Protein AF-A0A432I849-F1 (afdb_monomer)

Radius of gyration: 10.98 Å; Cα contacts (8 Å, |Δi|>4): 75; chains: 1; bounding box: 29×18×27 Å

Mean predicted aligned error: 2.68 Å

Nearest PDB structures (foldseek):
  3rmt-assembly1_C-2  TM=9.441E-01  e=8.113E-03  Halalkalibacterium halodurans
  3rmt-assembly1_B  TM=9.369E-01  e=7.580E-03  Halalkalibacterium halodurans
  3rmt-assembly1_A  TM=9.457E-01  e=8.684E-03  Halalkalibacterium halodurans
  4gfp-assembly1_A  TM=8.380E-01  e=3.403E-01  Coxiella burnetii RSA 493

Secondary structure (DSSP, 8-state):
-B----EEE-TT-HHHHHHHHHHHTTBSS--EEESGGGGGGT-TTHHHHHHHHTT-

Foldseek 3Di:
DAAAPEEDEQVLDLVSLLVVLVVQLPHPDHYHYHNNCSVCVPPVCSVVVSVVVSVD

pLDDT: mean 94.44, std 7.15, range [55.09, 98.38]

Structure (mmCIF, N/CA/C/O backbone):
data_AF-A0A432I849-F1
#
_entry.id   AF-A0A432I849-F1
#
loop_
_atom_site.group_PDB
_atom_site.id
_atom_site.ty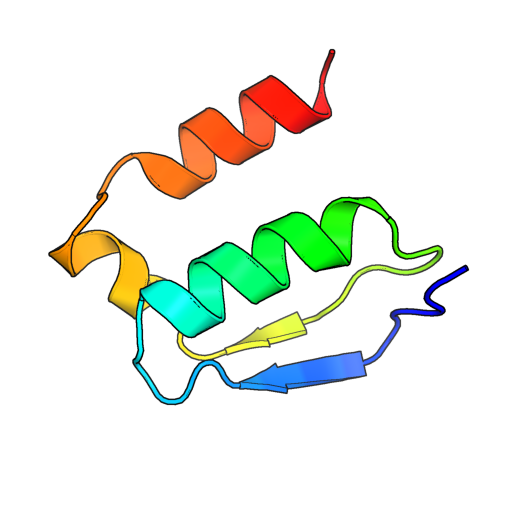pe_symbol
_atom_site.label_atom_id
_atom_site.label_alt_id
_atom_site.label_comp_id
_atom_site.label_asym_id
_atom_site.label_entity_id
_atom_site.label_seq_id
_atom_site.pdbx_PDB_ins_code
_atom_site.Cartn_x
_atom_site.Cartn_y
_atom_site.Cartn_z
_atom_site.occupancy
_atom_site.B_iso_or_equiv
_atom_site.auth_seq_id
_atom_site.auth_comp_id
_atom_site.auth_asym_id
_atom_site.auth_atom_id
_atom_site.pdbx_PDB_model_num
ATOM 1 N N . ILE A 1 1 ? -17.343 5.261 3.177 1.00 72.94 1 ILE A N 1
ATOM 2 C CA . ILE A 1 1 ? -16.245 4.515 3.834 1.00 72.94 1 ILE A CA 1
ATOM 3 C C . ILE A 1 1 ? -15.723 3.473 2.849 1.00 72.94 1 ILE A C 1
ATOM 5 O O . ILE A 1 1 ? -16.534 2.910 2.120 1.00 72.94 1 ILE A O 1
ATOM 9 N N . LEU A 1 2 ? -14.403 3.285 2.755 1.00 89.19 2 LEU A N 1
ATOM 10 C CA . LEU A 1 2 ? -13.793 2.263 1.897 1.00 89.19 2 LEU A CA 1
ATOM 11 C C . LEU A 1 2 ? -13.662 0.955 2.692 1.00 89.19 2 LEU A C 1
ATOM 13 O O . LEU A 1 2 ? -13.183 0.976 3.821 1.00 89.19 2 LEU A O 1
ATOM 17 N N . LYS A 1 3 ? -14.083 -0.180 2.120 1.00 94.44 3 LYS A N 1
ATOM 18 C CA . LYS A 1 3 ? -14.085 -1.466 2.844 1.00 94.44 3 LYS A CA 1
ATOM 19 C C . LYS A 1 3 ? -12.681 -2.031 3.082 1.00 94.44 3 LYS A C 1
ATOM 21 O O . LYS A 1 3 ? -12.424 -2.573 4.151 1.00 94.44 3 LYS A O 1
ATOM 26 N N . GLY A 1 4 ? -11.777 -1.904 2.110 1.00 95.06 4 GLY A N 1
ATOM 27 C CA . GLY A 1 4 ? -10.497 -2.623 2.122 1.00 95.06 4 GLY A CA 1
ATOM 28 C C . GLY A 1 4 ? -10.678 -4.142 2.012 1.00 95.06 4 GLY A C 1
ATOM 29 O O . GLY A 1 4 ? -11.688 -4.596 1.476 1.00 95.06 4 GLY A O 1
ATOM 30 N N . GLY A 1 5 ? -9.709 -4.919 2.505 1.00 97.12 5 GLY A N 1
ATOM 31 C CA . GLY A 1 5 ? -9.747 -6.389 2.490 1.00 97.12 5 GLY A CA 1
ATOM 32 C C . GLY A 1 5 ? -9.537 -6.989 1.100 1.00 97.12 5 GLY A C 1
ATOM 33 O O . GLY A 1 5 ? -10.048 -8.064 0.805 1.00 97.12 5 GLY A O 1
ATOM 34 N N . VAL A 1 6 ? -8.839 -6.262 0.230 1.00 97.06 6 VAL A N 1
ATOM 35 C CA . VAL A 1 6 ? -8.633 -6.608 -1.179 1.00 97.06 6 VAL A CA 1
ATOM 36 C C . VAL A 1 6 ? -7.155 -6.564 -1.530 1.00 97.06 6 VAL A C 1
ATOM 38 O O . VAL A 1 6 ? -6.370 -5.860 -0.887 1.00 97.06 6 VAL A O 1
ATOM 41 N N . GLU A 1 7 ? -6.802 -7.286 -2.584 1.00 98.00 7 GLU A N 1
ATOM 42 C CA . GLU A 1 7 ? -5.510 -7.170 -3.244 1.00 98.00 7 GLU A CA 1
ATOM 43 C C . GLU A 1 7 ? -5.615 -6.198 -4.421 1.00 98.00 7 GLU A C 1
ATOM 45 O O . GLU A 1 7 ? -6.590 -6.211 -5.175 1.00 98.00 7 GLU A O 1
ATOM 50 N N . VAL A 1 8 ? -4.623 -5.324 -4.549 1.00 97.31 8 VAL A N 1
ATOM 51 C CA . VAL A 1 8 ? -4.515 -4.326 -5.614 1.00 97.31 8 VAL A CA 1
ATOM 52 C C . VAL A 1 8 ? -3.086 -4.297 -6.147 1.00 97.31 8 VAL A C 1
ATOM 54 O O . VAL A 1 8 ? -2.135 -4.512 -5.396 1.00 97.31 8 VAL A O 1
ATOM 57 N N . ASP A 1 9 ? -2.936 -3.987 -7.432 1.00 98.00 9 ASP A N 1
ATOM 58 C CA . ASP A 1 9 ? -1.641 -3.883 -8.107 1.00 98.00 9 ASP A CA 1
ATOM 59 C C . ASP A 1 9 ? -1.387 -2.439 -8.551 1.00 98.00 9 ASP A C 1
ATOM 61 O O . ASP A 1 9 ? -2.265 -1.780 -9.112 1.00 98.00 9 ASP A O 1
ATOM 65 N N . ALA A 1 10 ? -0.181 -1.937 -8.282 1.00 97.69 10 ALA A N 1
ATOM 66 C CA . ALA A 1 10 ? 0.275 -0.633 -8.749 1.00 97.69 10 ALA A CA 1
ATOM 67 C C . ALA A 1 10 ? 0.786 -0.639 -10.200 1.00 97.69 10 ALA A C 1
ATOM 69 O O . ALA A 1 10 ? 1.132 0.422 -10.720 1.00 97.69 10 ALA A O 1
ATOM 70 N N . TRP A 1 11 ? 0.907 -1.810 -10.832 1.00 97.12 11 TRP A N 1
ATOM 71 C CA . TRP A 1 11 ? 1.448 -2.001 -12.181 1.00 97.12 11 TRP A CA 1
ATOM 72 C C . TRP A 1 11 ? 2.818 -1.339 -12.374 1.00 97.12 11 TRP A C 1
ATOM 74 O O . TRP A 1 11 ? 3.124 -0.776 -13.424 1.00 97.12 11 TRP A O 1
ATOM 84 N N . ASN A 1 12 ? 3.648 -1.384 -11.328 1.00 95.38 12 ASN A N 1
ATOM 85 C CA . ASN A 1 12 ? 4.948 -0.713 -11.253 1.00 95.38 12 ASN A CA 1
ATOM 86 C C . ASN A 1 12 ? 4.924 0.818 -11.495 1.00 95.38 12 ASN A C 1
ATOM 88 O O . ASN A 1 12 ? 5.975 1.407 -11.770 1.00 95.38 12 ASN A O 1
ATOM 92 N N . ASP A 1 13 ? 3.778 1.492 -11.339 1.00 97.50 13 ASP A N 1
ATOM 93 C CA . ASP A 1 13 ? 3.690 2.957 -11.320 1.00 97.50 13 ASP A CA 1
ATOM 94 C C . ASP A 1 13 ? 3.732 3.480 -9.873 1.00 97.50 13 ASP A C 1
ATOM 96 O O . ASP A 1 13 ? 2.816 3.278 -9.070 1.00 97.50 13 ASP A O 1
ATOM 100 N N . HIS A 1 14 ? 4.799 4.217 -9.549 1.00 97.06 14 HIS A N 1
ATOM 101 C CA . HIS A 1 14 ? 5.010 4.794 -8.219 1.00 97.06 14 HIS A CA 1
ATOM 102 C C . HIS A 1 14 ? 3.871 5.718 -7.775 1.00 97.06 14 HIS A C 1
ATOM 104 O O . HIS A 1 14 ? 3.569 5.796 -6.585 1.00 97.06 14 HIS A O 1
ATOM 110 N N . ARG A 1 15 ? 3.216 6.417 -8.708 1.00 97.62 15 ARG A N 1
ATOM 111 C CA . ARG A 1 15 ? 2.102 7.321 -8.396 1.00 97.62 15 ARG A CA 1
ATOM 112 C C . ARG A 1 15 ? 0.877 6.526 -7.975 1.00 97.62 15 ARG A C 1
ATOM 114 O O . ARG A 1 15 ? 0.228 6.902 -7.003 1.00 97.6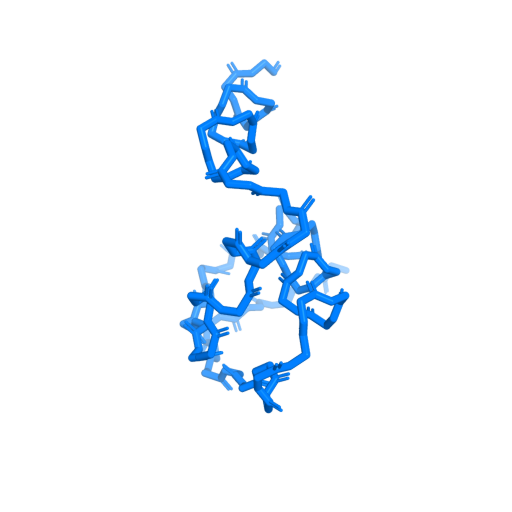2 15 ARG A O 1
ATOM 121 N N . VAL A 1 16 ? 0.598 5.417 -8.663 1.00 97.94 16 VAL A N 1
ATOM 122 C CA . VAL A 1 16 ? -0.500 4.508 -8.309 1.00 97.94 16 VAL A CA 1
ATOM 123 C C . VAL A 1 16 ? -0.239 3.887 -6.938 1.00 97.94 16 VAL A C 1
ATOM 125 O O . VAL A 1 16 ? -1.113 3.941 -6.077 1.00 97.94 16 VAL A O 1
ATOM 128 N N . ALA A 1 17 ? 0.980 3.400 -6.682 1.00 98.19 17 ALA A N 1
ATOM 129 C CA . ALA A 1 17 ? 1.356 2.846 -5.380 1.00 98.19 17 ALA A CA 1
ATOM 130 C C . ALA A 1 17 ? 1.182 3.857 -4.228 1.00 98.19 17 ALA A C 1
ATOM 132 O O . ALA A 1 17 ? 0.576 3.529 -3.206 1.00 98.19 17 ALA A O 1
ATOM 133 N N . MET A 1 18 ? 1.650 5.101 -4.396 1.00 97.69 18 MET A N 1
ATOM 134 C CA . MET A 1 18 ? 1.484 6.153 -3.382 1.00 97.69 18 MET A CA 1
ATOM 135 C C . MET A 1 18 ? 0.010 6.536 -3.176 1.00 97.69 18 MET A C 1
ATOM 137 O O . MET A 1 18 ? -0.430 6.702 -2.037 1.00 97.69 18 MET A O 1
ATOM 141 N N . ALA A 1 19 ? -0.774 6.639 -4.254 1.00 97.38 19 ALA A N 1
ATOM 142 C CA . ALA A 1 19 ? -2.200 6.947 -4.172 1.00 97.38 19 ALA A CA 1
ATOM 143 C C . ALA A 1 19 ? -2.985 5.844 -3.441 1.00 97.38 19 ALA A C 1
ATOM 145 O O . ALA A 1 19 ? -3.801 6.147 -2.569 1.00 97.38 19 ALA A O 1
ATOM 146 N N . LEU A 1 20 ? -2.702 4.570 -3.741 1.00 97.31 20 LEU A N 1
ATOM 147 C CA . LEU A 1 20 ? -3.310 3.418 -3.070 1.00 97.31 20 LEU A CA 1
ATOM 148 C C . LEU A 1 20 ? -2.921 3.350 -1.589 1.00 97.31 20 LEU A C 1
ATOM 150 O O . LEU A 1 20 ? -3.783 3.087 -0.752 1.00 97.31 20 LEU A O 1
ATOM 154 N N . ALA A 1 21 ? -1.668 3.659 -1.241 1.00 96.44 21 ALA A N 1
ATOM 155 C CA . ALA A 1 21 ? -1.234 3.751 0.152 1.00 96.44 21 ALA A CA 1
ATOM 156 C C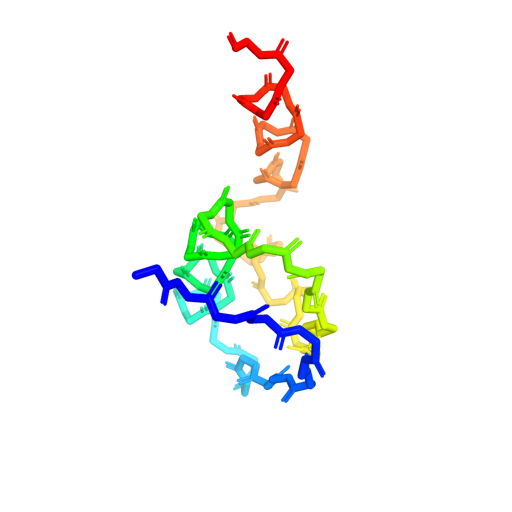 . ALA A 1 21 ? -2.039 4.807 0.926 1.00 96.44 21 ALA A C 1
ATOM 158 O O . ALA A 1 21 ? -2.601 4.512 1.982 1.00 96.44 21 ALA A O 1
ATOM 159 N N . ILE A 1 22 ? -2.193 6.013 0.375 1.00 95.50 22 ILE A N 1
ATOM 160 C CA . ILE A 1 22 ? -3.002 7.065 1.006 1.00 95.50 22 ILE A CA 1
ATOM 161 C C . ILE A 1 22 ? -4.474 6.644 1.094 1.00 95.50 22 ILE A C 1
ATOM 163 O O . ILE A 1 22 ? -5.080 6.795 2.155 1.00 95.50 22 ILE A O 1
ATOM 167 N N . ALA A 1 23 ? -5.052 6.065 0.039 1.00 95.38 23 ALA A N 1
ATOM 168 C CA . ALA A 1 23 ? -6.433 5.578 0.059 1.00 95.38 23 ALA A CA 1
ATOM 169 C C . ALA A 1 23 ? -6.649 4.501 1.139 1.00 95.38 23 ALA A C 1
ATOM 171 O O . ALA A 1 23 ? -7.635 4.558 1.877 1.00 95.38 23 ALA A O 1
ATOM 172 N N . SER A 1 24 ? -5.681 3.591 1.307 1.00 95.62 24 SER A N 1
ATOM 173 C CA . SER A 1 24 ? -5.698 2.545 2.33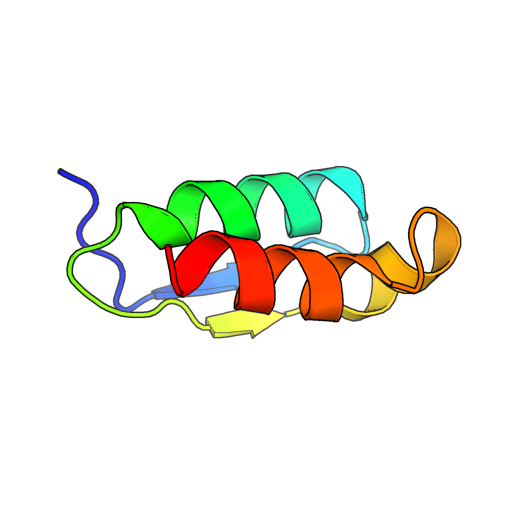9 1.00 95.62 24 SER A CA 1
ATOM 174 C C . SER A 1 24 ? -5.787 3.103 3.758 1.00 95.62 24 SER A C 1
ATOM 176 O O . SER A 1 24 ? -6.305 2.442 4.658 1.00 95.62 24 SER A O 1
ATOM 178 N N . SER A 1 25 ? -5.340 4.347 3.975 1.00 93.94 25 SER A N 1
ATOM 179 C CA . SER A 1 25 ? -5.399 4.974 5.294 1.00 93.94 25 SER A CA 1
ATOM 180 C C . SER A 1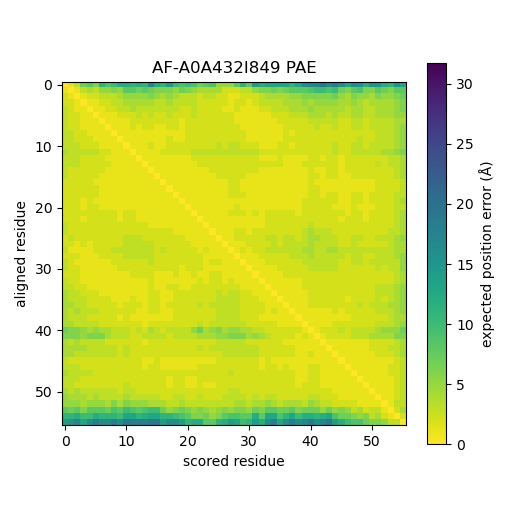 25 ? -6.824 5.157 5.820 1.00 93.94 25 SER A C 1
ATOM 182 O O . SER A 1 25 ? -7.009 5.246 7.032 1.00 93.94 25 SER A O 1
ATOM 184 N N . ARG A 1 26 ? -7.809 5.166 4.914 1.00 93.69 26 ARG A N 1
ATOM 185 C CA . ARG A 1 26 ? -9.240 5.351 5.179 1.00 93.69 26 ARG A CA 1
ATOM 186 C C . ARG A 1 26 ? -10.058 4.059 5.061 1.00 93.69 26 ARG A C 1
ATOM 188 O O . ARG A 1 26 ? -11.285 4.131 5.136 1.00 93.69 26 ARG A O 1
ATOM 195 N N . CYS A 1 27 ? -9.416 2.916 4.825 1.00 95.25 27 CYS A N 1
ATOM 196 C CA . CYS A 1 27 ? -10.105 1.633 4.730 1.00 95.25 27 CYS A CA 1
ATOM 197 C C . CYS A 1 27 ? -10.409 1.053 6.117 1.00 95.25 27 CYS A C 1
ATOM 199 O O . CYS A 1 27 ? -9.597 1.178 7.031 1.00 95.25 27 CYS A O 1
ATOM 201 N N . GLU A 1 28 ? -11.556 0.385 6.256 1.00 96.44 28 GLU A N 1
ATOM 202 C CA . GLU A 1 28 ? -11.899 -0.379 7.469 1.00 96.44 28 GLU A CA 1
ATOM 203 C C . GLU A 1 28 ? -10.982 -1.592 7.650 1.00 96.44 28 GLU A C 1
ATOM 205 O O . GLU A 1 28 ? -10.577 -1.907 8.764 1.00 96.44 28 GLU A O 1
ATOM 210 N N . ASN A 1 29 ? -10.629 -2.247 6.542 1.00 96.25 29 ASN A N 1
ATOM 211 C CA . ASN A 1 29 ? -9.733 -3.396 6.512 1.00 96.25 29 ASN A CA 1
ATOM 212 C C . ASN A 1 29 ? -8.445 -3.060 5.743 1.00 96.25 29 ASN A C 1
ATOM 214 O O . ASN A 1 29 ? -8.469 -2.225 4.831 1.00 96.25 29 ASN A O 1
ATOM 218 N N . PRO A 1 30 ? -7.312 -3.710 6.056 1.00 95.62 30 PRO A N 1
ATOM 219 C CA . PRO A 1 30 ? -6.073 -3.523 5.306 1.00 95.62 30 PRO A CA 1
ATOM 220 C C . PRO A 1 30 ? -6.231 -3.933 3.836 1.00 95.62 30 PRO A C 1
ATOM 222 O O . PRO A 1 30 ? -7.108 -4.723 3.488 1.00 95.62 30 PRO A O 1
ATOM 225 N N . ILE A 1 31 ? -5.367 -3.402 2.972 1.00 97.12 31 ILE A N 1
ATOM 226 C CA . ILE A 1 31 ? -5.221 -3.862 1.584 1.00 97.12 31 ILE A CA 1
ATOM 227 C C . ILE A 1 31 ? -3.868 -4.551 1.416 1.00 97.12 31 ILE A C 1
ATOM 229 O O . ILE A 1 31 ? -2.907 -4.189 2.099 1.00 97.12 31 ILE A O 1
ATOM 233 N N . THR A 1 32 ? -3.779 -5.478 0.470 1.00 98.12 32 THR A N 1
ATOM 234 C CA . THR A 1 32 ? -2.503 -6.018 -0.013 1.00 98.12 32 THR A CA 1
ATOM 235 C C . THR A 1 32 ? -2.131 -5.280 -1.293 1.00 98.12 32 THR A C 1
ATOM 237 O O . THR A 1 32 ? -2.897 -5.300 -2.252 1.00 98.12 32 THR A O 1
ATOM 240 N N . LEU A 1 33 ? -0.986 -4.597 -1.303 1.00 97.88 33 LEU A N 1
ATOM 241 C CA . LEU A 1 33 ? -0.511 -3.826 -2.454 1.00 97.88 33 LEU A CA 1
ATOM 242 C C . LEU A 1 33 ? 0.696 -4.513 -3.098 1.00 97.88 33 LEU A C 1
ATOM 244 O O . LEU A 1 33 ? 1.758 -4.602 -2.480 1.00 97.88 33 LEU A O 1
ATOM 248 N N . THR A 1 34 ? 0.560 -4.931 -4.354 1.00 98.38 34 THR A N 1
ATOM 249 C CA . THR A 1 34 ? 1.679 -5.381 -5.194 1.00 98.38 34 THR A CA 1
ATOM 250 C C . THR A 1 34 ? 2.242 -4.212 -6.019 1.00 98.38 34 THR A C 1
ATOM 252 O O . THR A 1 34 ? 1.601 -3.174 -6.194 1.00 98.38 34 THR A O 1
ATOM 255 N N . GLY A 1 35 ? 3.511 -4.303 -6.438 1.00 97.12 35 GLY A N 1
ATOM 256 C CA . GLY A 1 35 ? 4.198 -3.214 -7.158 1.00 97.12 35 GLY A CA 1
ATOM 257 C C . GLY A 1 35 ? 4.662 -2.031 -6.285 1.00 97.12 35 GLY A C 1
ATOM 258 O O . GLY A 1 35 ? 5.105 -1.006 -6.813 1.00 97.12 35 GLY A O 1
ATOM 259 N N . ALA A 1 36 ? 4.611 -2.162 -4.954 1.00 96.50 36 ALA A N 1
ATOM 260 C CA . ALA A 1 36 ? 4.995 -1.128 -3.983 1.00 96.50 36 ALA A CA 1
ATOM 261 C C . ALA A 1 36 ? 6.470 -0.675 -4.078 1.00 96.50 36 ALA A C 1
ATOM 263 O O . ALA A 1 36 ? 6.800 0.464 -3.738 1.00 96.50 36 ALA A O 1
ATOM 264 N N . ASP A 1 37 ? 7.363 -1.532 -4.581 1.00 96.44 37 ASP A N 1
ATOM 265 C CA . ASP A 1 37 ? 8.781 -1.203 -4.763 1.00 96.44 37 ASP A CA 1
ATOM 266 C C . ASP A 1 37 ? 9.023 -0.103 -5.804 1.00 96.44 37 ASP A C 1
ATOM 268 O O . ASP A 1 37 ? 10.034 0.59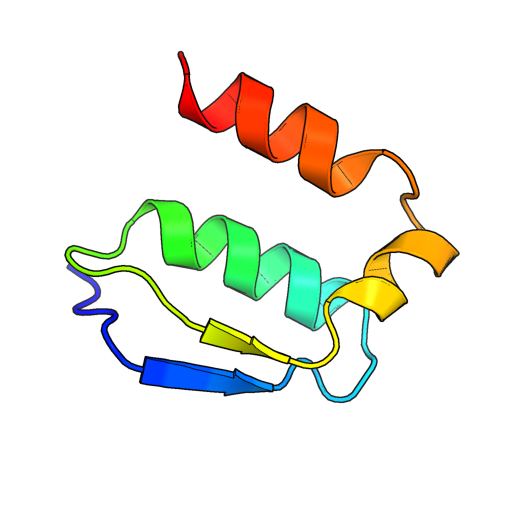8 -5.724 1.00 96.44 37 ASP A O 1
ATOM 272 N N . SER A 1 38 ? 8.086 0.113 -6.736 1.00 96.81 38 SER A N 1
ATOM 273 C CA . SER A 1 38 ? 8.176 1.175 -7.748 1.00 96.81 38 SER A CA 1
ATOM 274 C C . SER A 1 38 ? 8.346 2.569 -7.135 1.00 96.81 38 SER A C 1
ATOM 276 O O . SER A 1 38 ? 9.031 3.417 -7.711 1.00 96.81 38 SER A O 1
ATOM 278 N N . VAL A 1 39 ? 7.813 2.784 -5.926 1.00 97.44 39 VAL A N 1
ATOM 279 C CA . VAL A 1 39 ? 7.932 4.039 -5.170 1.00 97.44 39 VAL A CA 1
ATOM 280 C C . VAL A 1 39 ? 9.388 4.410 -4.892 1.00 97.44 39 VAL A C 1
ATOM 282 O O . VAL A 1 39 ? 9.727 5.594 -4.916 1.00 97.44 39 VAL A O 1
ATOM 285 N N . LYS A 1 40 ? 10.284 3.425 -4.732 1.00 96.06 40 LYS A N 1
ATOM 286 C CA . LYS A 1 40 ? 11.716 3.671 -4.492 1.00 96.06 40 LYS A CA 1
ATOM 287 C C . LYS A 1 40 ? 12.380 4.477 -5.610 1.00 96.06 40 LYS A C 1
ATOM 289 O O . LYS A 1 40 ? 13.376 5.140 -5.353 1.00 96.06 40 LYS A O 1
ATOM 294 N N . LYS A 1 41 ? 11.827 4.462 -6.829 1.00 91.06 41 LYS A N 1
ATOM 295 C CA . LYS A 1 41 ? 12.353 5.231 -7.966 1.00 91.06 41 LYS A CA 1
ATOM 296 C C . LYS A 1 41 ? 12.230 6.745 -7.767 1.00 91.06 41 LYS A C 1
ATOM 298 O O . LYS A 1 41 ? 13.109 7.478 -8.204 1.00 91.06 41 LYS A O 1
ATOM 303 N N . SER A 1 42 ? 11.136 7.208 -7.165 1.00 93.81 42 SER A N 1
ATOM 304 C CA . SER A 1 42 ? 10.824 8.638 -7.026 1.00 93.81 42 SER A CA 1
ATOM 305 C C . SER A 1 42 ? 10.919 9.132 -5.588 1.00 93.81 42 SER A C 1
ATOM 307 O O . SER A 1 42 ? 11.263 10.286 -5.361 1.00 93.81 42 SER A O 1
ATOM 309 N N . TYR A 1 43 ? 10.592 8.275 -4.620 1.00 97.00 43 TYR A N 1
ATOM 310 C CA . TYR A 1 43 ? 10.529 8.631 -3.209 1.00 97.00 43 TYR A CA 1
ATOM 311 C C . TYR A 1 43 ? 10.951 7.44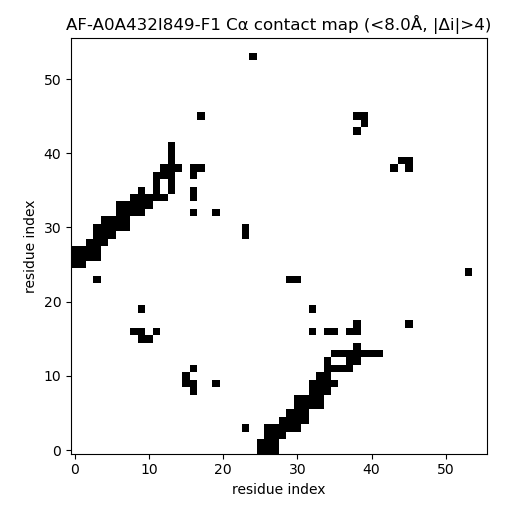0 -2.319 1.00 97.00 43 TYR A C 1
ATOM 313 O O . TYR A 1 43 ? 10.111 6.790 -1.698 1.00 97.00 43 TYR A O 1
ATOM 321 N N . PRO A 1 44 ? 12.266 7.157 -2.207 1.00 96.25 44 PRO A N 1
ATOM 322 C CA . PRO A 1 44 ? 12.805 6.028 -1.434 1.00 96.25 44 PRO A CA 1
ATOM 323 C C . PRO A 1 44 ? 12.327 5.927 0.019 1.00 96.25 44 PRO A C 1
ATOM 325 O O . PRO A 1 44 ? 12.204 4.826 0.551 1.00 96.25 44 PRO A O 1
ATOM 328 N N . HIS A 1 45 ? 12.048 7.063 0.661 1.00 97.25 45 HIS A N 1
ATOM 329 C CA . HIS A 1 45 ? 11.656 7.132 2.072 1.00 97.25 45 HIS A CA 1
ATOM 330 C C . HIS A 1 45 ? 10.138 7.163 2.305 1.00 97.25 45 HIS A C 1
ATOM 332 O O . HIS A 1 45 ? 9.710 7.184 3.459 1.00 97.25 45 HIS A O 1
ATOM 338 N N . PHE A 1 46 ? 9.327 7.095 1.242 1.00 97.50 46 PHE A N 1
ATOM 339 C CA . PHE A 1 46 ? 7.868 7.227 1.306 1.00 97.50 46 PHE A CA 1
ATOM 340 C C . PHE A 1 46 ? 7.221 6.342 2.375 1.00 97.50 46 PHE A C 1
ATOM 342 O O . PHE A 1 46 ? 6.426 6.831 3.167 1.00 97.50 46 PHE A O 1
ATOM 349 N N . TRP A 1 47 ? 7.571 5.054 2.436 1.00 96.12 47 TRP A N 1
ATOM 350 C CA . TRP A 1 47 ? 6.948 4.116 3.376 1.00 96.12 47 TRP A CA 1
ATOM 351 C C . TRP A 1 47 ? 7.261 4.442 4.843 1.00 96.12 47 TRP A C 1
ATOM 353 O O . TRP A 1 47 ? 6.386 4.301 5.693 1.00 96.12 47 TRP A O 1
ATOM 363 N N . SER A 1 48 ? 8.471 4.937 5.133 1.00 96.75 48 SER A N 1
ATOM 364 C CA . SER A 1 48 ? 8.833 5.395 6.482 1.00 96.75 48 SER A CA 1
ATOM 365 C C . SER A 1 48 ? 8.039 6.641 6.869 1.00 96.75 48 SER A C 1
ATOM 367 O O . SER A 1 48 ? 7.534 6.734 7.986 1.00 96.75 48 SER A O 1
ATOM 369 N N . ASP A 1 49 ? 7.894 7.588 5.943 1.00 96.69 49 ASP A N 1
ATOM 370 C CA . ASP A 1 49 ? 7.131 8.814 6.183 1.00 96.69 49 ASP A CA 1
ATOM 371 C C . ASP A 1 49 ? 5.626 8.529 6.298 1.00 96.69 49 ASP A C 1
ATOM 373 O O . ASP A 1 49 ? 4.959 9.071 7.179 1.00 96.69 49 ASP A O 1
ATOM 377 N N . PHE A 1 50 ? 5.103 7.608 5.488 1.00 95.94 50 PHE A N 1
ATOM 378 C CA . PHE A 1 50 ? 3.725 7.128 5.560 1.00 95.94 50 PHE A CA 1
ATOM 379 C C . PHE A 1 50 ? 3.417 6.460 6.908 1.00 95.94 50 PHE A C 1
ATOM 381 O O . PHE A 1 50 ? 2.384 6.748 7.513 1.00 95.94 50 PHE A O 1
ATOM 388 N N . GLU A 1 51 ? 4.319 5.618 7.425 1.00 94.81 51 GLU A N 1
ATOM 389 C CA . GLU A 1 51 ? 4.169 4.990 8.744 1.00 94.81 51 GLU A CA 1
ATOM 390 C C . GLU A 1 51 ? 4.154 6.031 9.875 1.00 94.81 51 GLU A C 1
ATOM 392 O O . GLU A 1 51 ? 3.334 5.937 10.790 1.00 94.81 51 GLU A O 1
ATOM 397 N N . LYS A 1 52 ? 5.014 7.058 9.801 1.00 95.50 52 LYS A N 1
ATOM 398 C CA . LYS A 1 52 ? 5.006 8.175 10.763 1.00 95.50 52 LYS A CA 1
ATOM 399 C C . LYS A 1 52 ? 3.689 8.950 10.706 1.00 95.50 52 LYS A C 1
ATOM 401 O O . LYS A 1 52 ? 3.115 9.228 11.752 1.00 95.50 52 LYS A O 1
ATOM 406 N N . ALA A 1 53 ? 3.188 9.249 9.506 1.00 91.00 53 ALA A N 1
ATOM 407 C CA . ALA A 1 53 ? 1.929 9.970 9.313 1.00 91.00 53 ALA A CA 1
ATOM 408 C C . ALA A 1 53 ? 0.701 9.185 9.812 1.00 91.00 53 ALA A C 1
ATOM 410 O O . ALA A 1 53 ? -0.277 9.787 10.232 1.00 91.00 53 ALA A O 1
ATOM 411 N N . LYS A 1 54 ? 0.754 7.847 9.794 1.00 82.81 54 LYS A N 1
ATOM 412 C CA . LYS A 1 54 ? -0.290 6.950 10.323 1.00 82.81 54 LYS A CA 1
ATOM 413 C C . LYS A 1 54 ? -0.338 6.868 11.854 1.00 82.81 54 LYS A C 1
ATOM 415 O O . LYS A 1 54 ? -1.314 6.340 12.381 1.00 82.81 54 LYS A O 1
ATOM 420 N N . ARG A 1 55 ? 0.720 7.300 12.549 1.00 75.00 55 ARG A N 1
ATOM 421 C CA . ARG A 1 55 ? 0.843 7.243 14.017 1.00 75.00 55 ARG A CA 1
ATOM 422 C C . ARG A 1 55 ? 0.391 8.523 14.732 1.00 75.00 55 ARG A C 1
ATOM 424 O O . ARG A 1 55 ? 0.300 8.491 15.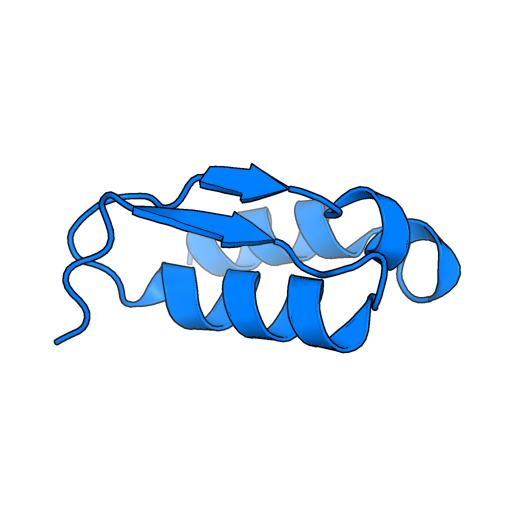957 1.00 75.00 55 ARG A O 1
ATOM 431 N N . GLY A 1 56 ? 0.161 9.614 14.000 1.00 55.09 56 GLY A N 1
ATOM 432 C CA . GLY A 1 56 ? -0.411 10.867 14.513 1.00 55.09 56 GLY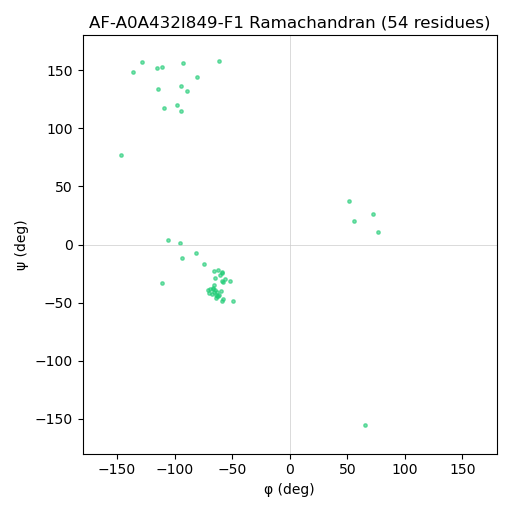 A CA 1
ATOM 433 C C . GLY A 1 56 ? -1.910 10.940 14.274 1.00 55.09 56 GLY A C 1
ATOM 434 O O . GLY A 1 56 ? -2.582 11.594 15.097 1.00 55.09 56 GLY A O 1
#

Solvent-accessible surface area (backbone atoms only — not comparable to full-atom values): 3258 Å² total; per-residue (Å²): 134,48,62,53,70,44,79,49,73,23,83,57,34,32,67,50,31,53,52,51,55,60,56,48,74,61,27,80,32,67,62,46,71,43,41,56,71,33,27,53,81,83,42,70,59,49,68,63,52,51,55,56,65,72,75,110

Sequence (56 aa):
ILKGGVEVDAWNDHRVAMALAIASSRCENPITLTGADSVKKSYPHFWSDFEKAKRG